Protein AF-A0A5K3ENP0-F1 (afdb_monomer)

Mean predicted aligned error: 12.18 Å

Organism: Mesocestoides corti (NCBI:txid53468)

Radius of gyration: 26.59 Å; Cα contacts (8 Å, |Δi|>4): 87; chains: 1; bounding box: 61×47×71 Å

Solvent-accessible surface area (backbone atoms only — not comparable to full-atom values): 7719 Å² total; per-residue (Å²): 136,58,74,69,58,56,52,53,54,50,51,53,53,52,51,51,52,52,53,52,53,51,53,50,52,51,53,52,51,53,52,53,50,54,54,52,48,54,51,50,56,43,45,55,58,27,46,48,54,27,57,61,54,54,58,82,49,58,80,43,58,82,49,40,82,85,31,43,69,61,50,53,53,50,51,46,38,28,32,48,30,53,41,87,46,92,87,51,48,53,84,53,11,21,24,14,18,24,34,74,76,56,75,35,82,68,95,70,79,86,84,78,85,78,76,85,65,85,73,51,72,68,56,52,52,53,51,54,60,49,64,75,66,70,122

Secondary structure (DSSP, 8-state):
--HHHHHHHHHHHHHHHHHHHHHHHHHHHHHHHHHHHHHHHHHHHHHHHHHHHHGGGGGGGTTHHHHHHHHHHHHHHHHHTTTT-TT--TTS-HHHHHHHHHS-------------SPPPHHHHHHHHHHHTT--

Foldseek 3Di:
DDPVVVVVVVVVVVVVVVVVVVVVVVVVVVVVVVLVVVLVVQLVVLVVLLVVQLVVCPVVVVPCPVCVVVNVVSSQQQACACLPPPPDDSSRHSSVSCCPPNVDGDPDGDDDPPDPDPDDPVNVVVVVVVVVVPD

Structure (mmCIF, N/CA/C/O backbone):
data_AF-A0A5K3ENP0-F1
#
_entry.id   AF-A0A5K3ENP0-F1
#
loop_
_atom_site.group_PDB
_atom_site.id
_atom_site.type_symbol
_atom_site.label_atom_id
_atom_site.label_alt_id
_atom_site.label_comp_id
_atom_site.label_asym_id
_atom_site.label_entity_id
_atom_site.label_seq_id
_atom_site.pdbx_PDB_ins_code
_atom_site.Cartn_x
_atom_site.Cartn_y
_atom_site.Cartn_z
_atom_site.occupancy
_atom_site.B_iso_or_equiv
_atom_site.auth_seq_id
_atom_site.auth_comp_id
_atom_site.auth_asym_id
_atom_site.auth_atom_id
_atom_site.pdbx_PDB_model_num
ATOM 1 N N . MET A 1 1 ? 46.068 22.366 -47.639 1.00 54.38 1 MET A N 1
ATOM 2 C CA . MET A 1 1 ? 44.824 22.289 -46.839 1.00 54.38 1 MET A CA 1
ATOM 3 C C . MET A 1 1 ? 44.865 23.413 -45.808 1.00 54.38 1 MET A C 1
ATOM 5 O O . MET A 1 1 ? 45.827 23.474 -45.059 1.00 54.38 1 MET A O 1
ATOM 9 N N . SER A 1 2 ? 43.939 24.377 -45.857 1.00 58.12 2 SER A N 1
ATOM 10 C CA . SER A 1 2 ? 44.023 25.616 -45.056 1.00 58.12 2 SER A CA 1
ATOM 11 C C . SER A 1 2 ? 43.527 25.402 -43.618 1.00 58.12 2 SER A C 1
ATOM 13 O O . SER A 1 2 ? 42.571 24.657 -43.413 1.00 58.12 2 SER A O 1
ATOM 15 N N . VAL A 1 3 ? 44.130 26.083 -42.635 1.00 64.31 3 VAL A N 1
ATOM 16 C CA . VAL A 1 3 ? 43.805 25.986 -41.190 1.00 64.31 3 VAL A CA 1
ATOM 17 C C . VAL A 1 3 ? 42.305 26.183 -40.918 1.00 64.31 3 VAL A C 1
ATOM 19 O O . VAL A 1 3 ? 41.721 25.497 -40.084 1.00 64.31 3 VAL A O 1
ATOM 22 N N . ARG A 1 4 ? 41.641 27.045 -41.700 1.00 63.66 4 ARG A N 1
ATOM 23 C CA . ARG A 1 4 ? 40.190 27.297 -41.621 1.00 63.66 4 ARG A CA 1
ATOM 24 C C . ARG A 1 4 ? 39.334 26.072 -41.973 1.00 63.66 4 ARG A C 1
ATOM 26 O O . ARG A 1 4 ? 38.278 25.879 -41.384 1.00 63.66 4 ARG A O 1
ATOM 33 N N . CYS A 1 5 ? 39.803 25.229 -42.894 1.00 56.75 5 CYS A N 1
ATOM 34 C CA . CYS A 1 5 ? 39.108 24.008 -43.306 1.00 56.75 5 CYS A CA 1
ATOM 35 C C . CYS A 1 5 ? 39.182 22.932 -42.211 1.00 56.75 5 CYS A C 1
ATOM 37 O O . CYS A 1 5 ? 38.200 22.245 -41.953 1.00 56.75 5 CYS A O 1
ATOM 39 N N . LEU A 1 6 ? 40.324 22.837 -41.519 1.00 61.25 6 LEU A N 1
ATOM 40 C CA . LEU A 1 6 ? 40.524 21.904 -40.408 1.00 61.25 6 LEU A CA 1
ATOM 41 C C . LEU A 1 6 ? 39.651 22.273 -39.194 1.00 61.25 6 LEU A C 1
ATOM 43 O O . LEU A 1 6 ? 39.047 21.401 -38.574 1.00 61.25 6 LEU A O 1
ATOM 47 N N . MET A 1 7 ? 39.528 23.570 -38.885 1.00 63.12 7 MET A N 1
ATOM 48 C CA . MET A 1 7 ? 38.675 24.037 -37.785 1.00 63.12 7 MET A CA 1
ATOM 49 C C . MET A 1 7 ? 37.180 23.824 -38.061 1.00 63.12 7 MET A C 1
ATOM 51 O O . MET A 1 7 ? 36.459 23.400 -37.163 1.00 63.12 7 MET A O 1
ATOM 55 N N . ALA A 1 8 ? 36.712 24.051 -39.293 1.00 65.44 8 ALA A N 1
ATOM 56 C CA . ALA A 1 8 ? 35.311 23.824 -39.666 1.00 65.44 8 ALA A CA 1
ATOM 57 C C . ALA A 1 8 ? 34.908 22.336 -39.596 1.00 65.44 8 ALA A C 1
ATOM 59 O O . ALA A 1 8 ? 33.814 22.002 -39.134 1.00 65.44 8 ALA A O 1
ATOM 60 N N . VAL A 1 9 ? 35.809 21.432 -39.995 1.00 69.81 9 VAL A N 1
ATOM 61 C CA . VAL A 1 9 ? 35.599 19.980 -39.874 1.00 69.81 9 VAL A CA 1
ATOM 62 C C . VAL A 1 9 ? 35.565 19.552 -38.402 1.00 69.81 9 VAL A C 1
ATOM 64 O O . VAL A 1 9 ? 34.681 18.803 -38.003 1.00 69.81 9 VAL A O 1
ATOM 67 N N . ASN A 1 10 ? 36.442 20.095 -37.554 1.00 74.19 10 ASN A N 1
ATOM 68 C CA . ASN A 1 10 ? 36.404 19.800 -36.119 1.00 74.19 10 ASN A CA 1
ATOM 69 C C . ASN A 1 10 ? 35.114 20.298 -35.443 1.00 74.19 10 ASN A C 1
ATOM 71 O O . ASN A 1 10 ? 34.537 19.576 -34.636 1.00 74.19 10 ASN A O 1
ATOM 75 N N . ILE A 1 11 ? 34.614 21.489 -35.792 1.00 81.75 11 ILE A N 1
ATOM 76 C CA . ILE A 1 11 ? 33.371 22.037 -35.213 1.00 81.75 11 ILE A CA 1
ATOM 77 C C . ILE A 1 11 ? 32.151 21.189 -35.595 1.00 81.75 11 ILE A C 1
ATOM 79 O O . ILE A 1 11 ? 31.298 20.913 -34.750 1.00 81.75 11 ILE A O 1
ATOM 83 N N . THR A 1 12 ? 32.063 20.755 -36.852 1.00 80.38 12 THR A N 1
ATOM 84 C CA . THR A 1 12 ? 30.950 19.916 -37.323 1.00 80.38 12 THR A CA 1
ATOM 85 C C . THR A 1 12 ? 30.970 18.530 -36.679 1.00 80.38 12 THR A C 1
ATOM 87 O O . THR A 1 12 ? 29.929 18.072 -36.211 1.00 80.38 12 THR A O 1
ATOM 90 N N . VAL A 1 13 ? 32.144 17.904 -36.544 1.00 82.31 13 VAL A N 1
ATOM 91 C CA . VAL A 1 13 ? 32.296 16.618 -35.840 1.00 82.31 13 VAL A CA 1
ATOM 92 C C . VAL A 1 13 ? 31.928 16.740 -34.357 1.00 82.31 13 VAL A C 1
ATOM 94 O O . VAL A 1 13 ? 31.158 15.924 -33.855 1.00 82.31 13 VAL A O 1
ATOM 97 N N . ILE A 1 14 ? 32.399 17.781 -33.661 1.00 84.12 14 ILE A N 1
ATOM 98 C CA . ILE A 1 14 ? 32.053 18.020 -32.248 1.00 84.12 14 ILE A CA 1
ATOM 99 C C . ILE A 1 14 ? 30.543 18.238 -32.085 1.00 84.12 14 ILE A C 1
ATOM 101 O O . ILE A 1 14 ? 29.934 17.675 -31.176 1.00 84.12 14 ILE A O 1
ATOM 105 N N . SER A 1 15 ? 29.922 19.002 -32.987 1.00 82.69 15 SER A N 1
ATOM 106 C CA . SER A 1 15 ? 28.477 19.258 -32.951 1.00 82.69 15 SER A CA 1
ATOM 107 C C . SER A 1 15 ? 27.668 17.972 -33.138 1.00 82.69 15 SER A C 1
ATOM 109 O O . SER A 1 15 ? 26.717 17.736 -32.397 1.00 82.69 15 SER A O 1
ATOM 111 N N . LEU A 1 16 ? 28.072 17.103 -34.071 1.00 84.62 16 LEU A N 1
ATOM 112 C CA . LEU A 1 16 ? 27.433 15.802 -34.296 1.00 84.62 16 LEU A CA 1
ATOM 113 C C . LEU A 1 16 ? 27.570 14.867 -33.087 1.00 84.62 16 LEU A C 1
ATOM 115 O O . LEU A 1 16 ? 26.604 14.199 -32.726 1.00 84.62 16 LEU A O 1
ATOM 119 N N . ILE A 1 17 ? 28.734 14.853 -32.430 1.00 85.19 17 ILE A N 1
ATOM 120 C CA . ILE A 1 17 ? 28.954 14.064 -31.208 1.00 85.19 17 ILE A CA 1
ATOM 121 C C . ILE A 1 17 ? 28.051 14.559 -30.069 1.00 85.19 17 ILE A C 1
ATOM 123 O O . ILE A 1 17 ? 27.448 13.744 -29.373 1.00 85.19 17 ILE A O 1
ATOM 127 N N . LEU A 1 18 ? 27.921 15.879 -29.896 1.00 84.81 18 LEU A N 1
ATOM 128 C CA . LEU A 1 18 ? 27.048 16.477 -28.879 1.00 84.81 18 LEU A CA 1
ATOM 129 C C . LEU A 1 18 ? 25.561 16.200 -29.148 1.00 84.81 18 LEU A C 1
ATOM 131 O O . LEU A 1 18 ? 24.815 15.893 -28.224 1.00 84.81 18 LEU A O 1
ATOM 135 N N . LEU A 1 19 ? 25.125 16.264 -30.406 1.00 83.25 19 LEU A N 1
ATOM 136 C CA . LEU A 1 19 ? 23.752 15.925 -30.797 1.00 83.25 19 LEU A CA 1
ATOM 137 C C . LEU A 1 19 ? 23.443 14.441 -30.549 1.00 83.25 19 LEU A C 1
ATOM 139 O O . LEU A 1 19 ? 22.394 14.109 -29.994 1.0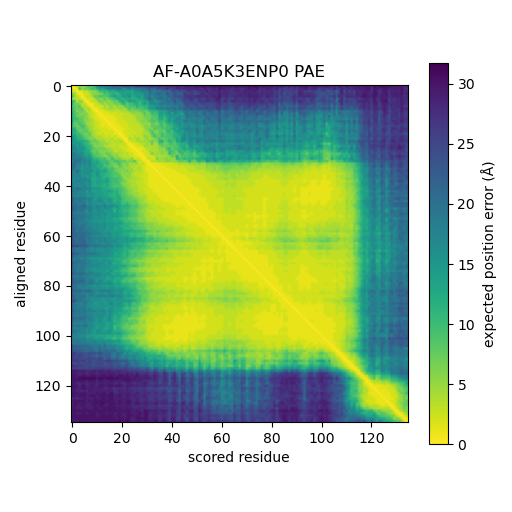0 83.25 19 LEU A O 1
ATOM 143 N N . ALA A 1 20 ? 24.369 13.550 -30.911 1.00 81.19 20 ALA A N 1
ATOM 144 C CA . ALA A 1 20 ? 24.219 12.116 -30.686 1.00 81.19 20 ALA A CA 1
ATOM 145 C C . ALA A 1 20 ? 24.157 11.778 -29.187 1.00 81.19 20 ALA A C 1
ATOM 147 O O . ALA A 1 20 ? 23.268 11.035 -28.765 1.00 81.19 20 ALA A O 1
ATOM 148 N N . SER A 1 21 ? 25.034 12.362 -28.363 1.00 80.75 21 SER A N 1
ATOM 149 C CA . SER A 1 21 ? 25.031 12.124 -26.914 1.00 80.75 21 SER A CA 1
ATOM 150 C C . SER A 1 21 ? 23.762 12.648 -26.236 1.00 80.75 21 SER A C 1
ATOM 152 O O . SER A 1 21 ? 23.204 11.955 -25.384 1.00 80.75 21 SER A O 1
ATOM 154 N N . LEU A 1 22 ? 23.246 13.805 -26.664 1.00 84.81 22 LEU A N 1
ATOM 155 C CA . LEU A 1 22 ? 21.992 14.363 -26.152 1.00 84.81 22 LEU A CA 1
ATOM 156 C C . LEU A 1 22 ? 20.785 13.477 -26.506 1.00 84.81 22 LEU A C 1
ATOM 158 O O . LEU A 1 22 ? 19.931 13.221 -25.658 1.00 84.81 22 LEU A O 1
ATOM 162 N N . SER A 1 23 ? 20.738 12.950 -27.736 1.00 78.44 23 SER A N 1
ATOM 163 C CA . SER A 1 23 ? 19.664 12.046 -28.174 1.00 78.44 23 SER A CA 1
ATOM 164 C C . SER A 1 23 ? 19.653 10.720 -27.404 1.00 78.44 23 SER A C 1
ATOM 166 O O . SER A 1 23 ? 18.588 10.231 -27.024 1.00 78.44 23 SER A O 1
ATOM 168 N N . LEU A 1 24 ? 20.833 1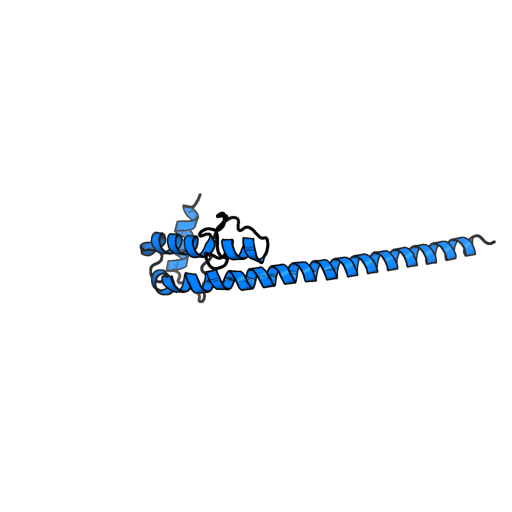0.170 -27.097 1.00 82.75 24 LEU A N 1
ATOM 169 C CA . LEU A 1 24 ? 20.965 8.937 -26.325 1.00 82.75 24 LEU A CA 1
ATOM 170 C C . LEU A 1 24 ? 20.517 9.133 -24.870 1.00 82.75 24 LEU A C 1
ATOM 172 O O . LEU A 1 24 ? 19.809 8.286 -24.329 1.00 82.75 24 LEU A O 1
ATOM 176 N N . GLN A 1 25 ? 20.879 10.261 -24.250 1.00 80.69 25 GLN A N 1
ATOM 177 C CA . GLN A 1 25 ? 20.428 10.608 -22.897 1.00 80.69 25 GLN A CA 1
ATOM 178 C C . GLN A 1 25 ? 18.908 10.777 -22.826 1.00 80.69 25 GLN A C 1
ATOM 180 O O . GLN A 1 25 ? 18.287 10.278 -21.890 1.00 80.69 25 GLN A O 1
ATOM 185 N N . ALA A 1 26 ? 18.297 11.417 -23.827 1.00 74.44 26 ALA A N 1
ATOM 186 C CA . ALA A 1 26 ? 16.845 11.547 -23.906 1.00 74.44 26 ALA A CA 1
ATOM 187 C C . ALA A 1 26 ? 16.149 10.180 -24.049 1.00 74.44 26 ALA A C 1
ATOM 189 O O . ALA A 1 26 ? 15.169 9.915 -23.355 1.00 74.44 26 ALA A O 1
ATOM 190 N N . ALA A 1 27 ? 16.683 9.284 -24.887 1.00 76.19 27 ALA A N 1
ATOM 191 C CA . ALA A 1 27 ? 16.154 7.929 -25.042 1.00 76.19 27 ALA A CA 1
ATOM 192 C C . ALA A 1 27 ? 16.269 7.103 -23.745 1.00 76.19 27 ALA A C 1
ATOM 194 O O . ALA A 1 27 ? 15.321 6.425 -23.361 1.00 76.19 27 ALA A O 1
ATOM 195 N N . LEU A 1 28 ? 17.400 7.193 -23.037 1.00 78.62 28 LEU A N 1
ATOM 196 C CA . LEU A 1 28 ? 17.601 6.556 -21.726 1.00 78.62 28 LEU A CA 1
ATOM 197 C C . LEU A 1 28 ? 16.663 7.118 -20.647 1.00 78.62 28 LEU A C 1
ATOM 199 O O . LEU A 1 28 ? 16.147 6.367 -19.823 1.00 78.62 28 LEU A O 1
ATOM 203 N N . ALA A 1 29 ? 16.421 8.429 -20.644 1.00 79.38 29 ALA A N 1
ATOM 204 C CA . ALA A 1 29 ? 15.487 9.049 -19.709 1.00 79.38 29 ALA A CA 1
ATOM 205 C C . ALA A 1 29 ? 14.047 8.571 -19.954 1.00 79.38 29 ALA A C 1
ATOM 207 O O . ALA A 1 29 ? 13.355 8.206 -19.004 1.00 79.38 29 ALA A O 1
ATOM 208 N N . ALA A 1 30 ? 13.629 8.495 -21.222 1.00 76.44 30 ALA A N 1
ATOM 209 C CA . ALA A 1 30 ? 12.309 7.997 -21.599 1.00 76.44 30 ALA A CA 1
ATOM 210 C C . ALA A 1 30 ? 12.097 6.537 -21.156 1.00 76.44 30 ALA A C 1
ATOM 212 O O . ALA A 1 30 ? 11.067 6.209 -20.568 1.00 76.44 30 ALA A O 1
ATOM 213 N N . THR A 1 31 ? 13.089 5.661 -21.349 1.00 89.19 31 THR A N 1
ATOM 214 C CA . THR A 1 31 ? 12.982 4.262 -20.896 1.00 89.19 31 THR A CA 1
ATOM 215 C C . THR A 1 31 ? 12.950 4.147 -19.373 1.00 89.19 31 THR A C 1
ATOM 217 O O . THR A 1 31 ? 12.205 3.330 -18.826 1.00 89.19 31 THR A O 1
ATOM 220 N N . GLN A 1 32 ? 13.710 4.982 -18.662 1.00 90.19 32 GLN A N 1
ATOM 221 C CA . GLN A 1 32 ? 13.703 5.009 -17.202 1.00 90.19 32 GLN A CA 1
ATOM 222 C C . GLN A 1 32 ? 12.341 5.446 -16.641 1.00 90.19 32 GLN A C 1
ATOM 224 O O . GLN A 1 32 ? 11.868 4.856 -15.662 1.00 90.19 32 GLN A O 1
ATOM 229 N N . GLU A 1 33 ? 11.708 6.442 -17.264 1.00 91.88 33 GLU A N 1
ATOM 230 C CA . GLU A 1 33 ? 10.367 6.911 -16.911 1.00 91.88 33 GLU A CA 1
ATOM 231 C C . GLU A 1 33 ? 9.318 5.811 -17.119 1.00 91.88 33 GLU A C 1
ATOM 233 O O . GLU A 1 33 ? 8.515 5.543 -16.224 1.00 91.88 33 GLU A O 1
AT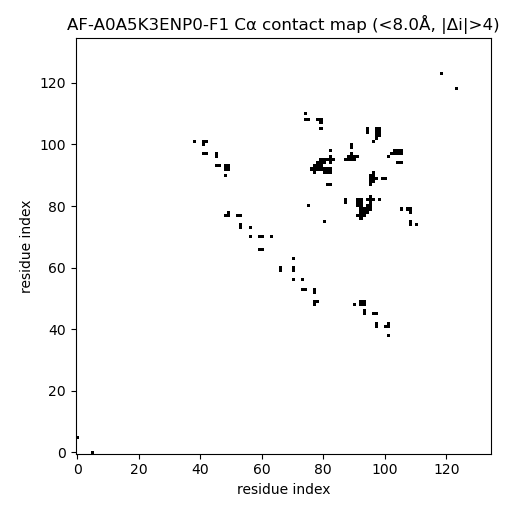OM 238 N N . GLU A 1 34 ? 9.366 5.099 -18.247 1.00 94.19 34 GLU A N 1
ATOM 239 C CA . GLU A 1 34 ? 8.449 3.991 -18.529 1.00 94.19 34 GLU A CA 1
ATOM 240 C C . GLU A 1 34 ? 8.589 2.832 -17.532 1.00 94.19 34 GLU A C 1
ATOM 242 O O . GLU A 1 34 ? 7.585 2.286 -17.062 1.00 94.19 34 GLU A O 1
ATOM 247 N N . ILE A 1 35 ? 9.823 2.455 -17.179 1.00 92.50 35 ILE A N 1
ATOM 248 C CA . ILE A 1 35 ? 10.089 1.418 -16.171 1.00 92.50 35 ILE A CA 1
ATOM 249 C C . ILE A 1 35 ? 9.510 1.842 -14.821 1.00 92.50 35 ILE A C 1
ATOM 251 O O . ILE A 1 35 ? 8.800 1.067 -14.172 1.00 92.50 35 ILE A O 1
ATOM 255 N N . PHE A 1 36 ? 9.771 3.084 -14.410 1.00 92.75 36 PHE A N 1
ATOM 256 C CA . PHE A 1 36 ? 9.266 3.601 -13.145 1.00 92.75 36 PHE A CA 1
ATOM 257 C C . PHE A 1 36 ? 7.738 3.679 -13.133 1.00 92.75 36 PHE A C 1
ATOM 259 O O . PHE A 1 36 ? 7.107 3.290 -12.150 1.00 92.75 36 PHE A O 1
ATOM 266 N N . LYS A 1 37 ? 7.123 4.073 -14.251 1.00 95.50 37 LYS A N 1
ATOM 267 C CA . LYS A 1 37 ? 5.671 4.075 -14.405 1.00 95.50 37 LYS A CA 1
ATOM 268 C C . LYS A 1 37 ? 5.072 2.676 -14.239 1.00 95.50 37 LYS A C 1
ATOM 270 O O . LYS A 1 37 ? 4.099 2.512 -13.506 1.00 95.50 37 LYS A O 1
ATOM 275 N N . ARG A 1 38 ? 5.658 1.646 -14.860 1.00 95.88 38 ARG A N 1
ATOM 276 C CA . ARG A 1 38 ? 5.192 0.251 -14.703 1.00 95.88 38 ARG A CA 1
ATOM 277 C C . ARG A 1 38 ? 5.291 -0.224 -13.257 1.00 95.88 38 ARG A C 1
ATOM 279 O O . ARG A 1 38 ? 4.377 -0.892 -12.767 1.00 95.88 38 ARG A O 1
ATOM 286 N N . PHE A 1 39 ? 6.375 0.138 -12.576 1.00 95.38 39 PHE A N 1
ATOM 287 C CA . PHE A 1 39 ? 6.549 -0.128 -11.152 1.00 95.38 39 PHE A CA 1
ATOM 288 C C . PHE A 1 39 ? 5.452 0.549 -10.315 1.00 95.38 39 PHE A C 1
ATOM 290 O O . PHE A 1 39 ? 4.774 -0.124 -9.536 1.00 95.38 39 PHE A O 1
ATOM 297 N N . GLN A 1 40 ? 5.207 1.847 -10.525 1.00 96.69 40 GLN A N 1
ATOM 298 C CA . GLN A 1 40 ? 4.145 2.589 -9.839 1.00 96.69 40 GLN A CA 1
ATOM 299 C C . GLN A 1 40 ? 2.764 1.975 -10.083 1.00 96.69 40 GLN A C 1
ATOM 301 O O . GLN A 1 40 ? 2.005 1.773 -9.136 1.00 96.69 40 GLN A O 1
ATOM 306 N N . ASP A 1 41 ? 2.447 1.620 -11.329 1.00 96.56 41 ASP A N 1
ATOM 307 C CA . ASP A 1 41 ? 1.172 0.997 -11.685 1.00 96.56 41 ASP A CA 1
ATOM 308 C C . ASP A 1 41 ? 1.002 -0.369 -10.990 1.00 96.56 41 ASP A C 1
ATOM 310 O O . ASP A 1 41 ? -0.097 -0.708 -10.543 1.00 96.56 41 ASP A O 1
ATOM 314 N N . CYS A 1 42 ? 2.083 -1.141 -10.821 1.00 97.44 42 CYS A N 1
ATOM 315 C CA . CYS A 1 42 ? 2.068 -2.379 -10.039 1.00 97.44 42 CYS A CA 1
ATOM 316 C C . CYS A 1 42 ? 1.783 -2.128 -8.553 1.00 97.44 42 CYS A C 1
ATOM 318 O O . CYS A 1 42 ? 0.863 -2.731 -7.990 1.00 97.44 42 CYS A O 1
ATOM 320 N N . ILE A 1 43 ? 2.518 -1.201 -7.932 1.00 96.12 43 ILE A N 1
ATOM 321 C CA . ILE A 1 43 ? 2.335 -0.838 -6.521 1.00 96.12 43 ILE A CA 1
ATOM 322 C C . ILE A 1 43 ? 0.916 -0.318 -6.273 1.00 96.12 43 ILE A C 1
ATOM 324 O O . ILE A 1 43 ? 0.275 -0.726 -5.304 1.00 96.12 43 ILE A O 1
ATOM 328 N N . ASN A 1 44 ? 0.385 0.508 -7.176 1.00 94.69 44 ASN A N 1
ATOM 329 C CA . ASN A 1 44 ? -0.979 1.022 -7.100 1.00 94.69 44 ASN A CA 1
ATOM 330 C C . ASN A 1 44 ? -2.018 -0.103 -7.104 1.00 94.69 44 ASN A C 1
ATOM 332 O O . ASN A 1 44 ? -2.918 -0.084 -6.264 1.00 94.69 44 ASN A O 1
ATOM 336 N N . ARG A 1 45 ? -1.876 -1.119 -7.967 1.00 96.31 45 ARG A N 1
ATOM 337 C CA . ARG A 1 45 ? -2.753 -2.304 -7.934 1.00 96.31 45 ARG A CA 1
ATOM 338 C C . ARG A 1 45 ? -2.658 -3.047 -6.601 1.00 96.31 45 ARG A C 1
ATOM 340 O O . ARG A 1 45 ? -3.689 -3.343 -6.004 1.00 96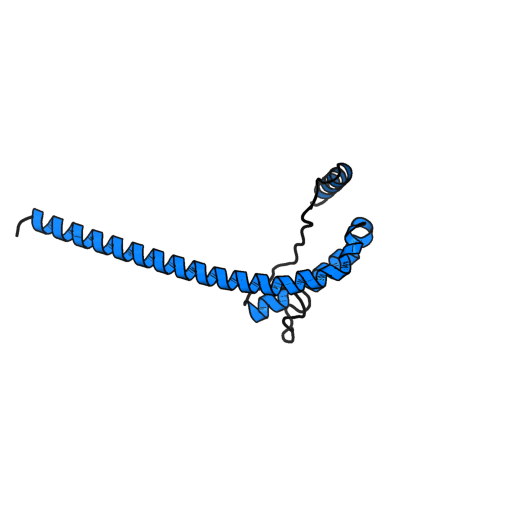.31 45 ARG A O 1
ATOM 347 N N . CYS A 1 46 ? -1.450 -3.292 -6.097 1.00 96.06 46 CYS A N 1
ATOM 348 C CA . CYS A 1 46 ? -1.258 -3.958 -4.806 1.00 96.06 46 CYS A CA 1
ATOM 349 C C . CYS A 1 46 ? -1.818 -3.146 -3.623 1.00 96.06 46 CYS A C 1
ATOM 351 O O . CYS A 1 46 ? -2.350 -3.718 -2.671 1.00 96.06 46 CYS A O 1
ATOM 353 N N . SER A 1 47 ? -1.776 -1.813 -3.694 1.00 93.75 47 SER A N 1
ATOM 354 C CA . SER A 1 47 ? -2.333 -0.929 -2.662 1.00 93.75 47 SER A CA 1
ATOM 355 C C . SER A 1 47 ? -3.853 -1.072 -2.496 1.00 93.75 47 SER A C 1
ATOM 357 O O . SER A 1 47 ? -4.380 -0.806 -1.412 1.00 93.75 47 SER A O 1
ATOM 359 N N . LEU A 1 48 ? -4.565 -1.546 -3.529 1.00 93.56 48 LEU A N 1
ATOM 360 C CA . LEU A 1 48 ? -6.008 -1.787 -3.460 1.00 93.56 48 LEU A CA 1
ATOM 361 C C . LEU A 1 48 ? -6.345 -2.876 -2.437 1.00 93.56 48 LEU A C 1
ATOM 363 O O . LEU A 1 48 ? -7.327 -2.734 -1.716 1.00 93.56 48 LEU A O 1
ATOM 367 N N . ILE A 1 49 ? -5.491 -3.897 -2.292 1.00 92.75 49 ILE A N 1
ATOM 368 C CA . ILE A 1 49 ? -5.639 -4.942 -1.266 1.00 92.75 49 ILE A CA 1
ATOM 369 C C . ILE A 1 49 ? -5.622 -4.306 0.128 1.00 92.75 49 ILE A C 1
ATOM 371 O O . ILE A 1 49 ? -6.474 -4.609 0.964 1.00 92.75 49 ILE A O 1
ATOM 375 N N . ASN A 1 50 ? -4.700 -3.364 0.362 1.00 92.12 50 ASN A N 1
ATOM 376 C CA . ASN A 1 50 ? -4.634 -2.625 1.622 1.00 92.12 50 ASN A CA 1
ATOM 377 C C . ASN A 1 50 ? -5.908 -1.804 1.852 1.00 92.12 50 ASN A C 1
ATOM 379 O O . ASN A 1 50 ? -6.491 -1.838 2.935 1.00 92.12 50 ASN A O 1
ATOM 383 N N . LYS A 1 51 ? -6.347 -1.064 0.825 1.00 91.25 51 LYS A N 1
ATOM 384 C CA . LYS A 1 51 ? -7.531 -0.200 0.890 1.00 91.25 51 LYS A CA 1
ATOM 385 C C . LYS A 1 51 ? -8.788 -0.999 1.226 1.00 91.25 51 LYS A C 1
ATOM 387 O O . LYS A 1 51 ? -9.523 -0.602 2.125 1.00 91.25 51 LYS A O 1
ATOM 392 N N . GLU A 1 52 ? -9.015 -2.114 0.538 1.00 94.06 52 GLU A N 1
ATOM 393 C CA . GLU A 1 52 ? -10.171 -2.981 0.770 1.00 94.06 52 GLU A CA 1
ATOM 394 C C . GLU A 1 52 ? -10.116 -3.634 2.154 1.00 94.06 52 GLU A C 1
ATOM 396 O O . GLU A 1 52 ? -11.092 -3.577 2.899 1.00 94.06 52 GLU A O 1
ATOM 401 N N . CYS A 1 53 ? -8.954 -4.154 2.560 1.00 94.50 53 CYS A N 1
ATOM 402 C CA . CYS A 1 53 ? -8.774 -4.738 3.888 1.00 94.50 53 CYS A CA 1
ATOM 403 C C . CYS A 1 53 ? -9.055 -3.723 5.012 1.00 94.50 53 CYS A C 1
ATOM 405 O O . CYS A 1 53 ? -9.707 -4.054 6.005 1.00 94.50 53 CYS A O 1
ATOM 407 N N . ASN A 1 54 ? -8.639 -2.464 4.849 1.00 92.62 54 ASN A N 1
ATOM 408 C CA . ASN A 1 54 ? -8.832 -1.412 5.851 1.00 92.62 54 ASN A CA 1
ATOM 409 C C . ASN A 1 54 ? -10.287 -0.930 5.988 1.00 92.62 54 ASN A C 1
ATOM 411 O O . ASN A 1 54 ? -10.604 -0.273 6.981 1.00 92.62 54 ASN A O 1
ATOM 415 N N . LYS A 1 55 ? -11.200 -1.2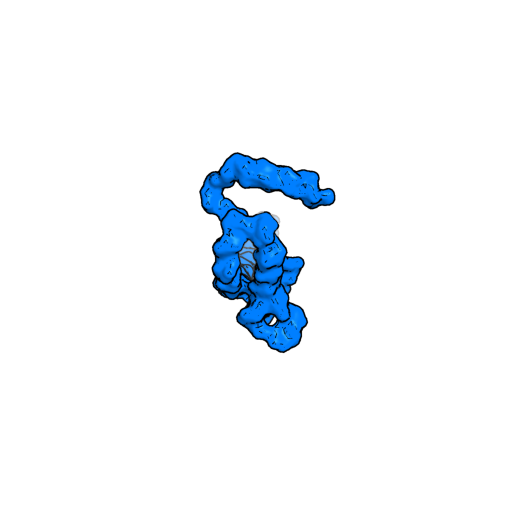85 5.069 1.00 93.25 55 LYS A N 1
ATOM 416 C CA . LYS A 1 55 ? -12.628 -0.939 5.206 1.00 93.25 55 LYS A CA 1
ATOM 417 C C . LYS A 1 55 ? -13.271 -1.545 6.458 1.00 93.25 55 LYS A C 1
ATOM 419 O O . LYS A 1 55 ? -14.192 -0.956 7.014 1.00 93.25 55 LYS A O 1
ATOM 424 N N . ALA A 1 56 ? -12.752 -2.676 6.938 1.00 93.69 56 ALA A N 1
ATOM 425 C CA . ALA A 1 56 ? -13.281 -3.390 8.102 1.00 93.69 56 ALA A CA 1
ATOM 426 C C . ALA A 1 56 ? -13.170 -2.620 9.432 1.00 93.69 56 ALA A C 1
ATOM 428 O O . ALA A 1 56 ? -13.768 -3.032 10.420 1.00 93.69 56 ALA A O 1
ATOM 429 N N . ILE A 1 57 ? -12.403 -1.527 9.471 1.00 91.94 57 ILE A N 1
ATOM 430 C CA . ILE A 1 57 ? -12.211 -0.712 10.676 1.00 91.94 57 ILE A CA 1
ATOM 431 C C . ILE A 1 57 ? -12.720 0.723 10.514 1.00 91.94 57 ILE A C 1
ATOM 433 O O . ILE A 1 57 ? -12.374 1.569 11.332 1.00 91.94 57 ILE A O 1
ATOM 437 N N . LEU A 1 58 ? -13.505 1.024 9.468 1.00 89.38 58 LEU A N 1
ATOM 438 C CA . LEU A 1 58 ? -13.974 2.390 9.186 1.00 89.38 58 LEU A CA 1
ATOM 439 C C . LEU A 1 58 ? -14.700 3.026 10.379 1.00 89.38 58 LEU A C 1
ATOM 441 O O . LEU A 1 58 ? -14.389 4.151 10.750 1.00 89.38 58 LEU A O 1
ATOM 445 N N . ASN A 1 59 ? -15.584 2.274 11.027 1.00 90.00 59 ASN A N 1
ATOM 446 C CA . ASN A 1 59 ? -16.335 2.707 12.208 1.00 90.00 59 ASN A CA 1
ATOM 447 C C . ASN A 1 59 ? -15.477 2.868 13.474 1.00 90.00 59 ASN A C 1
ATOM 449 O O . ASN A 1 59 ? -15.890 3.523 14.423 1.0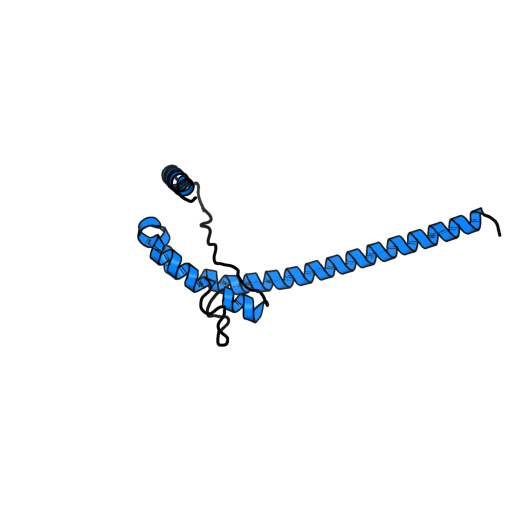0 90.00 59 ASN A O 1
ATOM 453 N N . LEU A 1 60 ? -14.284 2.270 13.526 1.00 88.94 60 LEU A N 1
ATOM 454 C CA . LEU A 1 60 ? -13.410 2.379 14.696 1.00 88.94 60 LEU A CA 1
ATOM 455 C C . LEU A 1 60 ? -12.677 3.723 14.747 1.00 88.94 60 LEU A C 1
ATOM 457 O O . LEU A 1 60 ? -12.155 4.099 15.796 1.00 88.94 60 LEU A O 1
ATOM 461 N N . TRP A 1 61 ? -12.615 4.439 13.622 1.00 85.56 61 TRP A N 1
ATOM 462 C CA . TRP A 1 61 ? -11.927 5.725 13.534 1.00 85.56 61 TRP A CA 1
ATOM 463 C C . TRP A 1 61 ? -12.651 6.861 14.261 1.00 85.56 61 TRP A C 1
ATOM 465 O O . TRP A 1 61 ? -11.983 7.838 14.606 1.00 85.56 61 TRP A O 1
ATOM 475 N N . ASP A 1 62 ? -13.957 6.723 14.517 1.00 86.75 62 ASP A N 1
ATOM 476 C CA . ASP A 1 62 ? -14.773 7.726 15.217 1.00 86.75 62 ASP A CA 1
ATOM 477 C C . ASP A 1 62 ? -14.270 7.964 16.647 1.00 86.75 62 ASP A C 1
ATOM 479 O O . ASP A 1 62 ? -14.175 9.103 17.100 1.00 86.75 62 ASP A O 1
ATOM 483 N N . ASP A 1 63 ? -13.839 6.898 17.327 1.00 87.31 63 ASP A N 1
ATOM 484 C CA . ASP A 1 63 ? -13.107 6.980 18.591 1.00 87.31 63 ASP A CA 1
ATOM 485 C C . ASP A 1 63 ? -11.754 6.278 18.462 1.00 87.31 63 ASP A C 1
ATOM 487 O O . ASP A 1 63 ? -11.516 5.166 18.950 1.00 87.31 63 ASP A O 1
ATOM 491 N N . PHE A 1 64 ? -10.841 6.953 17.764 1.00 84.88 64 PHE A N 1
ATOM 492 C CA . PHE A 1 64 ? -9.486 6.460 17.547 1.00 84.88 64 PHE A CA 1
ATOM 493 C C . PHE A 1 64 ? -8.769 6.118 18.860 1.00 84.88 64 PHE A C 1
ATOM 495 O O . PHE A 1 64 ? -8.041 5.130 18.911 1.00 84.88 64 PHE A O 1
ATOM 502 N N . PHE A 1 65 ? -8.938 6.901 19.930 1.00 87.56 65 PHE A N 1
ATOM 503 C CA . PHE A 1 65 ? -8.134 6.719 21.143 1.00 87.56 65 PHE A CA 1
ATOM 504 C C . PHE A 1 65 ? -8.503 5.459 21.917 1.00 87.56 65 PHE A C 1
ATOM 506 O O . PHE A 1 65 ? -7.591 4.757 22.385 1.00 87.56 65 PHE A O 1
ATOM 513 N N . SER A 1 66 ? -9.796 5.136 22.004 1.00 91.62 66 SER A N 1
ATOM 514 C CA . SER A 1 66 ? -10.246 3.870 22.587 1.00 91.62 66 SER A CA 1
ATOM 515 C C . SER A 1 66 ? -9.909 2.682 21.680 1.00 91.62 66 SER A C 1
ATOM 517 O O . SER A 1 66 ? -9.464 1.640 22.166 1.00 91.62 66 SER A O 1
ATOM 519 N N . ASN A 1 67 ? -9.981 2.861 20.356 1.00 90.44 67 ASN A N 1
ATOM 520 C CA . ASN A 1 67 ? -9.776 1.787 19.381 1.00 90.44 67 ASN A CA 1
ATOM 521 C C . ASN A 1 67 ? -8.341 1.638 18.853 1.00 90.44 67 ASN A C 1
ATOM 523 O O . ASN A 1 67 ? -8.064 0.709 18.087 1.00 90.44 67 ASN A O 1
ATOM 527 N N . ARG A 1 68 ? -7.394 2.489 19.271 1.00 89.75 68 ARG A N 1
ATOM 528 C CA . ARG A 1 68 ? -6.042 2.592 18.682 1.00 89.75 68 ARG A CA 1
ATOM 529 C C . ARG A 1 68 ? -5.317 1.256 18.553 1.00 89.75 68 ARG A C 1
ATOM 531 O O . ARG A 1 68 ? -4.653 0.999 17.555 1.00 89.75 68 ARG A O 1
ATOM 538 N N . LYS A 1 69 ? -5.442 0.377 19.555 1.00 92.88 69 LYS A N 1
ATOM 539 C CA . LYS A 1 69 ? -4.794 -0.945 19.547 1.00 92.88 69 LYS A CA 1
ATOM 540 C C . LYS A 1 69 ? -5.390 -1.844 18.465 1.00 92.88 69 LYS A C 1
ATOM 542 O O . LYS A 1 69 ? -4.650 -2.551 17.785 1.00 92.88 69 LYS A O 1
ATOM 547 N N . THR A 1 70 ? -6.709 -1.816 18.310 1.00 94.94 70 THR A N 1
ATOM 548 C CA . THR A 1 70 ? -7.439 -2.598 17.308 1.00 94.94 70 THR A CA 1
ATOM 549 C C . THR A 1 70 ? -7.159 -2.086 15.907 1.00 94.94 70 THR A C 1
ATOM 551 O O . THR A 1 70 ? -6.781 -2.883 15.051 1.00 94.94 70 THR A O 1
ATOM 554 N N . ILE A 1 71 ? -7.221 -0.766 15.714 1.00 90.69 71 ILE A N 1
ATOM 555 C CA . ILE A 1 71 ? -6.855 -0.101 14.461 1.00 90.69 71 ILE A CA 1
ATOM 556 C C . ILE A 1 71 ? -5.426 -0.484 14.071 1.00 90.69 71 ILE A C 1
ATOM 558 O O . ILE A 1 71 ? -5.230 -1.125 13.045 1.00 90.69 71 ILE A O 1
ATOM 562 N N . THR A 1 72 ? -4.428 -0.210 14.916 1.00 90.44 72 THR A N 1
ATOM 563 C CA . THR A 1 72 ? -3.016 -0.492 14.602 1.00 90.44 72 THR A CA 1
ATOM 564 C C . THR A 1 72 ? -2.765 -1.965 14.288 1.00 90.44 72 THR A C 1
ATOM 566 O O . THR A 1 72 ? -2.018 -2.279 13.361 1.00 90.44 72 THR A O 1
ATOM 569 N N . ARG A 1 73 ? -3.390 -2.891 15.026 1.00 93.50 73 ARG A N 1
ATOM 570 C CA . ARG A 1 73 ? -3.260 -4.330 14.757 1.00 93.50 73 ARG A CA 1
ATOM 571 C C . ARG A 1 73 ? -3.824 -4.699 13.386 1.00 93.50 73 ARG A C 1
ATOM 573 O O . ARG A 1 73 ? -3.170 -5.425 12.641 1.00 93.50 73 ARG A O 1
ATOM 580 N N . HIS A 1 74 ? -5.016 -4.203 13.060 1.00 94.81 74 HIS A N 1
ATOM 581 C CA . HIS A 1 74 ? -5.669 -4.464 11.778 1.00 94.81 74 HIS A CA 1
ATOM 582 C C . HIS A 1 74 ? -4.869 -3.887 10.614 1.00 94.81 74 HIS A C 1
ATOM 584 O O . HIS A 1 74 ? -4.564 -4.592 9.658 1.00 94.81 74 HIS A O 1
ATOM 590 N N . LEU A 1 75 ? -4.431 -2.639 10.759 1.00 92.25 75 LEU A N 1
ATOM 591 C CA . LEU A 1 75 ? -3.593 -1.945 9.795 1.00 92.25 75 LEU A CA 1
ATOM 592 C C . LEU A 1 75 ? -2.299 -2.710 9.497 1.00 92.25 75 LEU A C 1
ATOM 594 O O . LEU A 1 75 ? -1.992 -2.975 8.339 1.00 92.25 75 LEU A O 1
ATOM 598 N N . ARG A 1 76 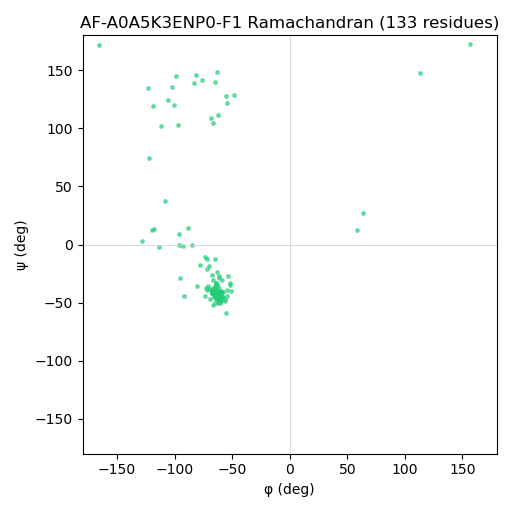? -1.573 -3.153 10.533 1.00 92.31 76 ARG A N 1
ATOM 599 C CA . ARG A 1 76 ? -0.366 -3.981 10.361 1.00 92.31 76 ARG A CA 1
ATOM 600 C C . ARG A 1 76 ? -0.665 -5.285 9.624 1.00 92.31 76 ARG A C 1
ATOM 602 O O . ARG A 1 76 ? 0.103 -5.672 8.749 1.00 92.31 76 ARG A O 1
ATOM 609 N N . LYS A 1 77 ? -1.789 -5.936 9.939 1.00 94.12 77 LYS A N 1
ATOM 610 C CA . LYS A 1 77 ? -2.221 -7.166 9.265 1.00 94.12 77 LYS A CA 1
ATOM 611 C C . LYS A 1 77 ? -2.484 -6.930 7.774 1.00 94.12 77 LYS A C 1
ATOM 613 O O . LYS A 1 77 ? -1.954 -7.668 6.955 1.00 94.12 77 LYS A O 1
ATOM 618 N N . CYS A 1 78 ? -3.259 -5.910 7.411 1.00 95.12 78 CYS A N 1
ATOM 619 C CA . CYS A 1 78 ? -3.556 -5.595 6.007 1.00 95.12 78 CYS A CA 1
ATOM 620 C C . CYS A 1 78 ? -2.298 -5.252 5.196 1.00 95.12 78 CYS A C 1
ATOM 622 O O . CYS A 1 78 ? -2.225 -5.498 3.993 1.00 95.12 78 CYS A O 1
ATOM 624 N N . CYS A 1 79 ? -1.297 -4.706 5.877 1.00 94.44 79 CYS A N 1
ATOM 625 C CA . CYS A 1 79 ? -0.120 -4.140 5.252 1.00 94.44 79 CYS A CA 1
ATOM 626 C C . CYS 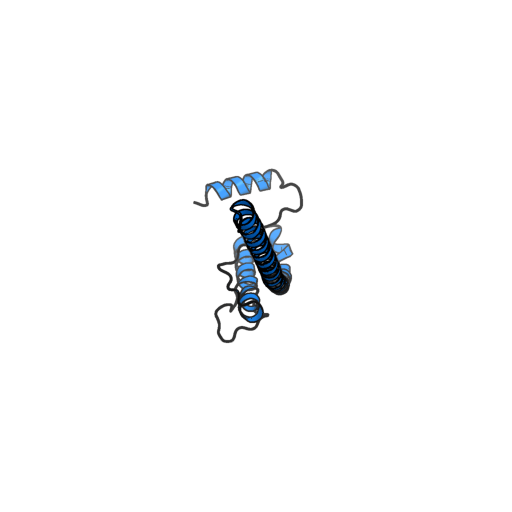A 1 79 ? 1.026 -5.138 5.097 1.00 94.44 79 CYS A C 1
ATOM 628 O O . CYS A 1 79 ? 1.599 -5.198 4.021 1.00 94.44 79 CYS A O 1
ATOM 630 N N . LEU A 1 80 ? 1.325 -5.941 6.125 1.00 95.00 80 LEU A N 1
ATOM 631 C CA . LEU A 1 80 ? 2.564 -6.735 6.195 1.00 95.00 80 LEU A CA 1
ATOM 632 C C . LEU A 1 80 ? 2.332 -8.230 6.491 1.00 95.00 80 LEU A C 1
ATOM 634 O O . LEU A 1 80 ? 3.286 -8.990 6.658 1.00 95.00 80 LEU A O 1
ATOM 638 N N . ARG A 1 81 ? 1.077 -8.698 6.604 1.00 95.56 81 ARG A N 1
ATOM 639 C CA . ARG A 1 81 ? 0.805 -10.116 6.907 1.00 95.56 81 ARG A CA 1
ATOM 640 C C . ARG A 1 81 ? 1.485 -11.032 5.887 1.00 95.56 81 ARG A C 1
ATOM 642 O O . ARG A 1 81 ? 1.273 -10.887 4.687 1.00 95.56 81 ARG A O 1
ATOM 649 N N . ASN A 1 82 ? 2.242 -11.996 6.409 1.00 95.38 82 ASN A N 1
ATOM 650 C CA . ASN A 1 82 ? 2.974 -13.019 5.662 1.00 95.38 82 ASN A CA 1
ATOM 651 C C . ASN A 1 82 ? 4.005 -12.487 4.657 1.00 95.38 82 ASN A C 1
ATOM 653 O O . ASN A 1 82 ? 4.505 -13.273 3.864 1.00 95.38 82 ASN A O 1
ATOM 657 N N . GLU A 1 83 ? 4.369 -11.201 4.673 1.00 93.25 83 GLU A N 1
ATOM 658 C CA . GLU A 1 83 ? 5.168 -10.630 3.581 1.00 93.25 83 GLU A CA 1
ATOM 659 C C . GLU A 1 83 ? 6.523 -11.322 3.377 1.00 93.25 83 GLU A C 1
ATOM 661 O O . GLU A 1 83 ? 6.962 -11.438 2.241 1.00 93.25 83 GLU A O 1
ATOM 666 N N . TYR A 1 84 ? 7.138 -11.864 4.433 1.00 91.94 84 TYR A N 1
ATOM 667 C CA . TYR A 1 84 ? 8.421 -12.577 4.366 1.00 91.94 84 TYR A CA 1
ATOM 668 C C . TYR A 1 84 ? 8.299 -14.102 4.268 1.00 91.94 84 TYR A C 1
ATOM 670 O O . TYR A 1 84 ? 9.318 -14.785 4.225 1.00 91.94 84 TYR A O 1
ATOM 678 N N . ARG A 1 85 ? 7.083 -14.662 4.265 1.00 95.12 85 ARG A N 1
ATOM 679 C CA . ARG A 1 85 ? 6.909 -16.117 4.194 1.00 95.12 85 ARG A CA 1
ATOM 680 C C . ARG A 1 85 ? 7.147 -16.629 2.774 1.00 95.12 85 ARG A C 1
ATOM 682 O O . ARG A 1 85 ? 6.728 -16.001 1.801 1.00 95.12 85 ARG A O 1
ATOM 689 N N . GLU A 1 86 ? 7.784 -17.790 2.660 1.00 93.62 86 GLU A N 1
ATOM 690 C CA . GLU A 1 86 ? 8.017 -18.453 1.370 1.00 93.62 86 GLU A CA 1
ATOM 691 C C . GLU A 1 86 ? 6.704 -18.886 0.704 1.00 93.62 86 GLU A C 1
ATOM 693 O O . GLU A 1 86 ? 6.552 -18.741 -0.504 1.00 93.62 86 GLU A O 1
ATOM 698 N N . ASP A 1 87 ? 5.727 -19.318 1.506 1.00 96.31 87 ASP A N 1
ATOM 699 C CA . ASP A 1 87 ? 4.390 -19.753 1.083 1.00 96.31 87 ASP A CA 1
ATOM 700 C C . ASP A 1 87 ? 3.358 -18.610 1.005 1.00 96.31 87 ASP A C 1
ATOM 702 O O . ASP A 1 87 ? 2.154 -18.860 0.949 1.00 96.31 87 ASP A O 1
ATOM 706 N N . ALA A 1 88 ? 3.803 -17.349 1.028 1.00 96.44 88 ALA A N 1
ATOM 707 C CA . ALA A 1 88 ? 2.903 -16.201 1.005 1.00 96.44 88 ALA A CA 1
ATOM 708 C C . ALA A 1 88 ? 2.113 -16.112 -0.307 1.00 96.44 88 ALA A C 1
ATOM 710 O O . ALA A 1 88 ? 2.662 -16.270 -1.399 1.00 96.44 88 ALA A O 1
ATOM 711 N N . HIS A 1 89 ? 0.836 -15.749 -0.203 1.00 97.56 89 HIS A N 1
ATOM 712 C CA . HIS A 1 89 ? 0.001 -15.459 -1.365 1.00 97.56 89 HIS A CA 1
ATOM 713 C C . HIS A 1 89 ? -0.076 -13.938 -1.608 1.00 97.56 89 HIS A C 1
ATOM 715 O O . HIS A 1 89 ? -0.159 -13.178 -0.639 1.00 97.56 89 HIS A O 1
ATOM 721 N N . PRO A 1 90 ? -0.141 -13.442 -2.864 1.00 96.50 90 PRO A N 1
ATOM 722 C CA . PRO A 1 90 ? -0.265 -12.004 -3.140 1.00 96.50 90 PRO A CA 1
ATOM 723 C C . PRO A 1 90 ? -1.442 -11.315 -2.434 1.00 96.50 90 PRO A C 1
ATOM 725 O O . PRO A 1 90 ? -1.372 -10.133 -2.128 1.00 96.50 90 PRO A O 1
ATOM 728 N N . ASN A 1 91 ? -2.512 -12.051 -2.126 1.00 96.31 91 ASN A N 1
ATOM 729 C CA . ASN A 1 91 ? -3.690 -11.516 -1.427 1.00 96.31 91 ASN A CA 1
ATOM 730 C C . ASN A 1 91 ? -3.561 -11.496 0.108 1.00 96.31 91 ASN A C 1
ATOM 732 O O . ASN A 1 91 ? -4.497 -11.078 0.794 1.00 96.31 91 ASN A O 1
ATOM 736 N N . ASP A 1 92 ? -2.440 -11.947 0.675 1.00 96.44 92 ASP A N 1
ATOM 737 C CA . ASP A 1 92 ? -2.260 -11.977 2.127 1.00 96.44 92 ASP A CA 1
ATOM 738 C C . ASP A 1 92 ? -2.171 -10.575 2.728 1.00 96.44 92 ASP A C 1
ATOM 740 O O . ASP A 1 92 ? -2.740 -10.324 3.798 1.00 96.44 92 ASP A O 1
ATOM 744 N N . SER A 1 93 ? -1.470 -9.672 2.047 1.00 96.19 93 SER A N 1
ATOM 745 C CA . SER A 1 93 ? -1.269 -8.283 2.448 1.00 96.19 93 SER A CA 1
ATOM 746 C C . SER A 1 93 ? -0.728 -7.446 1.291 1.00 96.19 93 SER A C 1
ATOM 748 O O . SER A 1 93 ? -0.323 -7.972 0.253 1.00 96.19 93 SER A O 1
ATOM 750 N N . PHE A 1 94 ? -0.669 -6.129 1.490 1.00 96.62 94 PHE A N 1
ATOM 751 C CA . PHE A 1 94 ? 0.016 -5.231 0.562 1.00 96.62 94 PHE A CA 1
ATOM 752 C C . PHE A 1 94 ? 1.485 -5.622 0.343 1.00 96.62 94 PHE A C 1
ATOM 754 O O . PHE A 1 94 ? 1.920 -5.713 -0.802 1.00 96.62 94 PHE A O 1
ATOM 761 N N . GLY A 1 95 ? 2.228 -5.897 1.416 1.00 96.31 95 GLY A N 1
ATOM 762 C CA . GLY A 1 95 ? 3.639 -6.275 1.371 1.00 96.31 95 GLY A CA 1
ATOM 763 C C . GLY A 1 95 ? 3.867 -7.583 0.623 1.00 96.31 95 GLY A C 1
ATOM 764 O O . GLY A 1 95 ? 4.764 -7.658 -0.215 1.00 96.31 95 GLY A O 1
ATOM 765 N N . ALA A 1 96 ? 3.000 -8.581 0.826 1.00 97.19 96 ALA A N 1
ATOM 766 C CA . ALA A 1 96 ? 3.057 -9.828 0.065 1.00 97.19 96 ALA A CA 1
ATOM 767 C C . ALA A 1 96 ? 2.836 -9.588 -1.440 1.00 97.19 96 ALA A C 1
ATOM 769 O O . ALA A 1 96 ? 3.630 -10.054 -2.258 1.00 97.19 96 ALA A O 1
ATOM 770 N N . CYS A 1 97 ? 1.818 -8.802 -1.816 1.00 97.69 97 CYS A N 1
ATOM 771 C CA . CYS A 1 97 ? 1.584 -8.436 -3.215 1.00 97.69 97 CYS A CA 1
ATOM 772 C C . CYS A 1 97 ? 2.766 -7.673 -3.821 1.00 97.69 97 CYS A C 1
ATOM 774 O O . CYS A 1 97 ? 3.224 -8.016 -4.909 1.00 97.69 97 CYS A O 1
ATOM 776 N N . ALA A 1 98 ? 3.271 -6.652 -3.122 1.00 96.88 98 ALA A N 1
ATOM 777 C CA . ALA A 1 98 ? 4.374 -5.823 -3.593 1.00 96.88 98 ALA A CA 1
ATOM 778 C C . ALA A 1 98 ? 5.640 -6.660 -3.824 1.00 96.88 98 ALA A C 1
ATOM 780 O O . ALA A 1 98 ? 6.287 -6.514 -4.863 1.00 96.88 98 ALA A O 1
ATOM 781 N N . ARG A 1 99 ? 5.946 -7.595 -2.916 1.00 96.75 99 ARG A N 1
ATOM 782 C CA . ARG A 1 99 ? 7.109 -8.476 -3.057 1.00 96.75 99 ARG A CA 1
ATOM 783 C C . ARG A 1 99 ? 6.954 -9.423 -4.237 1.00 96.75 99 ARG A C 1
ATOM 785 O O . ARG A 1 99 ? 7.853 -9.496 -5.067 1.00 96.75 99 ARG A O 1
ATOM 792 N N . ILE A 1 100 ? 5.831 -10.137 -4.305 1.00 97.25 100 ILE A N 1
ATOM 793 C CA . ILE A 1 100 ? 5.632 -11.217 -5.281 1.00 97.25 100 ILE A CA 1
ATOM 794 C C . ILE A 1 100 ? 5.415 -10.657 -6.690 1.00 97.25 100 ILE A C 1
ATOM 796 O O . ILE A 1 100 ? 6.019 -11.142 -7.641 1.00 97.25 100 ILE A O 1
ATOM 800 N N . ASN A 1 101 ? 4.585 -9.620 -6.833 1.00 97.50 101 ASN A N 1
ATOM 801 C CA . ASN A 1 101 ? 4.174 -9.119 -8.146 1.00 97.50 101 ASN A CA 1
ATOM 802 C C . ASN A 1 101 ? 5.023 -7.946 -8.644 1.00 97.50 101 ASN A C 1
ATOM 804 O O . ASN A 1 101 ? 5.129 -7.753 -9.853 1.00 97.50 101 ASN A O 1
ATOM 808 N N . CYS A 1 102 ? 5.581 -7.137 -7.738 1.00 96.62 102 CYS A N 1
ATOM 809 C CA . CYS A 1 102 ? 6.299 -5.911 -8.099 1.00 96.62 102 CYS A CA 1
ATOM 810 C C . CYS A 1 102 ? 7.801 -5.969 -7.784 1.00 96.62 102 CYS A C 1
ATOM 812 O O . CYS A 1 102 ? 8.500 -4.997 -8.060 1.00 96.62 102 CYS A O 1
ATOM 814 N N . GLY A 1 103 ? 8.298 -7.068 -7.199 1.00 94.94 103 GLY A N 1
ATOM 815 C CA . GLY A 1 103 ? 9.703 -7.201 -6.799 1.00 94.94 103 GLY A CA 1
ATOM 816 C C . GLY A 1 103 ? 10.125 -6.199 -5.720 1.00 94.94 103 GLY A C 1
ATOM 817 O O . GLY A 1 103 ? 11.289 -5.814 -5.663 1.00 94.94 103 GLY A O 1
ATOM 818 N N . ALA A 1 104 ? 9.183 -5.735 -4.893 1.00 93.50 104 ALA A N 1
ATOM 819 C CA . ALA A 1 104 ? 9.385 -4.632 -3.959 1.00 93.50 104 ALA A CA 1
ATOM 820 C C . ALA A 1 104 ? 9.092 -5.046 -2.518 1.00 93.50 104 ALA A C 1
ATOM 822 O O . ALA A 1 104 ? 8.057 -5.641 -2.234 1.00 93.50 104 ALA A O 1
ATOM 823 N N . MET A 1 105 ? 9.963 -4.675 -1.585 1.00 90.69 105 MET A N 1
ATOM 824 C CA . MET A 1 105 ? 9.746 -4.915 -0.157 1.00 90.69 105 MET A CA 1
ATOM 825 C C . MET A 1 105 ? 9.289 -3.629 0.525 1.00 90.69 105 MET A C 1
ATOM 827 O O . MET A 1 105 ? 9.849 -2.556 0.290 1.00 90.69 105 MET A O 1
ATOM 831 N N . LEU A 1 106 ? 8.274 -3.736 1.379 1.00 85.31 106 LEU A N 1
ATOM 832 C CA . LEU A 1 106 ? 7.871 -2.640 2.251 1.00 85.31 106 LEU A CA 1
ATOM 833 C C . LEU A 1 106 ? 8.757 -2.646 3.501 1.00 85.31 106 LEU A C 1
ATOM 835 O O . LEU A 1 106 ? 9.044 -3.696 4.066 1.00 85.31 106 LEU A O 1
ATOM 839 N N . TRP A 1 107 ? 9.177 -1.462 3.944 1.00 79.44 107 TRP A N 1
ATOM 840 C CA . TRP A 1 107 ? 10.008 -1.285 5.147 1.00 79.44 107 TRP A CA 1
ATOM 841 C C . TRP A 1 107 ? 9.187 -0.940 6.395 1.00 79.44 107 TRP A C 1
ATOM 843 O O . TRP A 1 107 ? 9.724 -0.581 7.440 1.00 79.44 107 TRP A O 1
ATOM 853 N N . GLY A 1 108 ? 7.863 -1.023 6.288 1.00 80.56 108 GLY A N 1
ATOM 854 C CA . GLY A 1 108 ? 6.943 -0.741 7.375 1.00 80.56 108 GLY A CA 1
ATOM 855 C C . GLY A 1 108 ? 5.563 -0.354 6.870 1.00 80.56 108 GLY A C 1
ATOM 856 O O . GLY A 1 108 ? 5.340 -0.150 5.677 1.00 80.56 108 GLY A O 1
ATOM 857 N N . CYS A 1 109 ? 4.632 -0.226 7.813 1.00 80.50 109 CYS A N 1
ATOM 858 C CA . CYS A 1 109 ? 3.300 0.271 7.523 1.00 80.50 109 CYS A CA 1
ATOM 859 C C . CYS A 1 109 ? 3.073 1.634 8.163 1.00 80.50 109 CYS A C 1
ATOM 861 O O . CYS A 1 109 ? 2.799 1.721 9.362 1.00 80.50 109 CYS A O 1
ATOM 863 N N . GLN A 1 110 ? 3.162 2.691 7.359 1.00 73.44 110 GLN A N 1
ATOM 864 C CA . GLN A 1 110 ? 2.757 4.023 7.780 1.00 73.44 110 GLN A CA 1
ATOM 865 C C . GLN A 1 110 ? 1.373 4.325 7.216 1.00 73.44 110 GLN A C 1
ATOM 867 O O . GLN A 1 110 ? 1.169 4.335 6.004 1.00 73.44 110 GLN A O 1
ATOM 872 N N . ILE A 1 111 ? 0.414 4.576 8.103 1.00 66.31 111 ILE A N 1
ATOM 873 C CA . ILE A 1 111 ? -0.937 4.976 7.717 1.00 66.31 111 ILE A CA 1
ATOM 874 C C . ILE A 1 111 ? -1.204 6.349 8.293 1.00 66.31 111 ILE A C 1
ATOM 876 O O . ILE A 1 111 ? -1.161 6.557 9.503 1.00 66.31 111 ILE A O 1
ATOM 880 N N . GLN A 1 112 ? -1.455 7.286 7.389 1.00 63.97 112 GLN A N 1
ATOM 881 C CA . GLN A 1 112 ? -1.776 8.663 7.710 1.00 63.97 112 GLN A CA 1
ATOM 882 C C . GLN A 1 112 ? -3.271 8.870 7.468 1.00 63.97 112 GLN A C 1
ATOM 884 O O . GLN A 1 112 ? -3.769 8.613 6.369 1.00 63.97 112 GLN A O 1
ATOM 889 N N . LYS A 1 113 ? -3.998 9.337 8.488 1.00 59.62 113 LYS A N 1
ATOM 890 C CA . LYS A 1 113 ? -5.366 9.837 8.313 1.00 59.62 113 LYS A CA 1
ATOM 891 C C . LYS A 1 113 ? -5.257 11.108 7.467 1.00 59.62 113 LYS A C 1
ATOM 893 O O . LYS A 1 113 ? -4.828 12.140 7.971 1.00 59.62 113 LYS A O 1
ATOM 898 N N . LYS A 1 114 ? -5.607 11.051 6.178 1.00 56.88 114 LYS A N 1
ATOM 899 C CA . LYS A 1 114 ? -5.842 12.282 5.411 1.00 56.88 114 LYS A CA 1
ATOM 900 C C . LYS A 1 114 ? -7.106 12.917 5.983 1.00 56.88 114 LYS A C 1
ATOM 902 O O . LYS A 1 114 ? -8.189 12.360 5.831 1.00 56.88 114 LYS A O 1
ATOM 907 N N . HIS A 1 115 ? -6.960 14.034 6.686 1.00 50.88 115 HIS A N 1
ATOM 908 C CA . HIS A 1 115 ? -8.099 14.812 7.160 1.00 50.88 115 HIS A CA 1
ATOM 909 C C . HIS A 1 115 ? -8.887 15.313 5.943 1.00 50.88 115 HIS A C 1
ATOM 911 O O . HIS A 1 115 ? -8.385 16.116 5.160 1.00 50.88 115 HIS A O 1
ATOM 917 N N . THR A 1 116 ? -10.099 14.803 5.744 1.00 39.22 116 THR A N 1
ATOM 918 C CA . THR A 1 116 ? -11.078 15.388 4.824 1.00 39.22 116 THR A CA 1
ATOM 919 C C . THR A 1 116 ? -12.021 16.247 5.659 1.00 39.22 116 THR A C 1
ATOM 921 O O . THR A 1 116 ? -12.860 15.706 6.374 1.00 39.22 116 THR A O 1
ATOM 924 N N . GLY A 1 117 ? -11.837 17.569 5.609 1.00 53.75 117 GLY A N 1
ATOM 925 C CA . GLY A 1 117 ? -12.531 18.548 6.458 1.00 53.75 117 GLY A CA 1
ATOM 926 C C . GLY A 1 117 ? -11.575 19.246 7.429 1.00 53.75 117 GLY A C 1
ATOM 927 O O . GLY A 1 117 ? -10.575 18.658 7.844 1.00 53.75 117 GLY A O 1
ATOM 928 N N . PHE A 1 118 ? -11.847 20.520 7.743 1.00 46.28 118 PHE A N 1
ATOM 929 C CA . PHE A 1 118 ? -11.085 21.273 8.744 1.00 46.28 118 PHE A CA 1
ATOM 930 C C . PHE A 1 118 ? -11.079 20.482 10.055 1.00 46.28 118 PHE A C 1
ATOM 932 O O . PHE A 1 118 ? -12.140 20.170 10.591 1.00 46.28 118 PHE A O 1
ATOM 939 N N . LEU A 1 119 ? -9.880 20.148 10.540 1.00 58.97 119 LEU A N 1
ATOM 940 C CA . LEU A 1 119 ? -9.675 19.613 11.882 1.00 58.97 119 LEU A CA 1
ATOM 941 C C . LEU A 1 119 ? -10.428 20.490 12.881 1.00 58.97 119 LEU A C 1
ATOM 943 O O . LEU A 1 119 ? -10.248 21.713 12.872 1.00 58.97 119 LEU A O 1
ATOM 947 N N . SER A 1 120 ? -11.245 19.886 13.744 1.00 59.56 120 SER A N 1
ATOM 948 C CA . SER A 1 120 ? -11.834 20.664 14.828 1.00 59.56 120 SER A CA 1
ATOM 949 C C . SER A 1 120 ? -10.708 21.187 15.738 1.00 59.56 120 SER A C 1
ATOM 951 O O . SER A 1 120 ? -9.669 20.528 15.875 1.00 59.56 120 SER A O 1
ATOM 953 N N . PRO A 1 121 ? -10.860 22.364 16.370 1.00 62.53 121 PRO A N 1
ATOM 954 C CA . PRO A 1 121 ? -9.845 22.902 17.278 1.00 62.53 121 PRO A CA 1
ATOM 955 C C . PRO A 1 121 ? -9.418 21.905 18.370 1.00 62.53 121 PRO A C 1
ATOM 957 O O . PRO A 1 121 ? -8.239 21.835 18.726 1.00 62.53 121 PRO A O 1
ATOM 960 N N . ASP A 1 122 ? -10.348 21.064 18.825 1.00 67.25 122 ASP A N 1
ATOM 961 C CA . ASP A 1 122 ? -10.099 20.020 19.820 1.00 67.25 122 ASP A CA 1
ATOM 962 C C . ASP A 1 122 ? -9.217 18.885 19.277 1.00 67.25 122 ASP A C 1
ATOM 964 O O . ASP A 1 122 ? -8.343 18.381 19.988 1.00 67.25 122 ASP A O 1
ATOM 968 N N . GLU A 1 123 ? -9.404 18.484 18.013 1.00 60.69 123 GLU A N 1
ATOM 969 C CA . GLU A 1 123 ? -8.529 17.512 17.346 1.00 60.69 123 GLU A CA 1
ATOM 970 C C . GLU A 1 123 ? -7.121 18.086 17.143 1.00 60.69 123 GLU A C 1
ATOM 972 O O . GLU A 1 123 ? -6.137 17.388 17.392 1.00 60.69 123 GLU A O 1
ATOM 977 N N . VAL A 1 124 ? -7.006 19.369 16.774 1.00 66.25 124 VAL A N 1
ATOM 978 C CA . VAL A 1 124 ? -5.706 20.056 16.660 1.00 66.25 124 VAL A CA 1
ATOM 979 C C . VAL A 1 124 ? -4.977 20.061 18.003 1.00 66.25 124 VAL A C 1
ATOM 981 O O . VAL A 1 124 ? -3.790 19.732 18.061 1.00 66.25 124 VAL A O 1
ATOM 984 N N . GLN A 1 125 ? -5.669 20.407 19.090 1.00 69.62 125 GLN A N 1
ATOM 985 C CA . GLN A 1 125 ? -5.053 20.487 20.412 1.00 69.62 125 GLN A CA 1
ATOM 986 C C . GLN A 1 125 ? -4.629 19.106 20.932 1.00 69.62 125 GLN A C 1
ATOM 988 O O . GLN A 1 125 ? -3.537 18.961 21.485 1.00 69.62 125 GLN A O 1
ATOM 993 N N . LYS A 1 126 ? -5.437 18.063 20.695 1.00 72.62 126 LYS A N 1
ATOM 994 C CA . LYS A 1 126 ? -5.080 16.678 21.048 1.00 72.62 126 LYS A CA 1
ATOM 995 C C . LYS A 1 126 ? -3.861 16.173 20.273 1.00 72.62 126 LYS A C 1
ATOM 997 O O . LYS A 1 126 ? -2.997 15.540 20.877 1.00 72.62 126 LYS A O 1
ATOM 1002 N N . LEU A 1 127 ? -3.754 16.483 18.978 1.00 68.69 127 LEU A N 1
ATOM 1003 C CA . LEU A 1 127 ? -2.592 16.115 18.160 1.00 68.69 127 LEU A CA 1
ATOM 1004 C C . LEU A 1 127 ? -1.317 16.834 18.616 1.00 68.69 127 LEU A C 1
ATOM 1006 O O . LEU A 1 127 ? -0.286 16.183 18.761 1.00 68.69 127 LEU A O 1
ATOM 1010 N N . LYS A 1 128 ? -1.393 18.139 18.918 1.00 68.31 128 LYS A N 1
ATOM 1011 C CA . LYS A 1 128 ? -0.254 18.918 19.440 1.00 68.31 128 LYS A CA 1
ATOM 1012 C C . LYS A 1 128 ? 0.281 18.346 20.753 1.00 68.31 128 LYS A C 1
ATOM 1014 O O . LYS A 1 128 ? 1.489 18.161 20.899 1.00 68.31 128 LYS A O 1
ATOM 1019 N N . ASN A 1 129 ? -0.621 18.002 21.670 1.00 68.38 129 ASN A N 1
ATOM 1020 C CA . ASN A 1 129 ? -0.257 17.408 22.956 1.00 68.38 129 ASN A CA 1
ATOM 1021 C C . ASN A 1 129 ? 0.358 16.007 22.791 1.00 68.38 129 ASN A C 1
ATOM 1023 O O . ASN A 1 129 ? 1.209 15.616 23.578 1.00 68.38 129 ASN A O 1
ATOM 1027 N N . GLN A 1 130 ? -0.027 15.251 21.759 1.00 57.94 130 GLN A N 1
ATOM 1028 C CA . GLN A 1 130 ? 0.534 13.922 21.490 1.00 57.94 130 GLN A CA 1
ATOM 1029 C C . GLN A 1 130 ? 1.879 13.965 20.768 1.00 57.94 130 GLN A C 1
ATOM 1031 O O . GLN A 1 130 ? 2.751 13.161 21.084 1.00 57.94 130 GLN A O 1
ATOM 1036 N N . SER A 1 131 ? 2.090 14.921 19.858 1.00 47.44 131 SER A N 1
ATOM 1037 C CA . SER A 1 131 ? 3.401 15.136 19.232 1.00 47.44 131 SER A CA 1
ATOM 1038 C C . SER A 1 131 ? 4.459 15.643 20.216 1.00 47.44 131 SER A C 1
ATOM 1040 O O . SER A 1 131 ? 5.638 15.372 20.024 1.00 47.44 131 SER A O 1
ATOM 1042 N N . ALA A 1 132 ? 4.049 16.326 21.291 1.00 47.09 132 ALA A N 1
ATOM 1043 C CA . ALA A 1 132 ? 4.949 16.796 22.348 1.00 47.09 132 ALA A CA 1
ATOM 1044 C C . ALA A 1 132 ? 5.463 15.675 23.277 1.00 47.09 132 ALA A C 1
ATOM 1046 O O . ALA A 1 132 ? 6.378 15.905 24.062 1.00 47.09 132 ALA A O 1
ATOM 1047 N N . HIS A 1 133 ? 4.893 14.469 23.187 1.00 37.91 133 HIS A N 1
ATOM 1048 C CA . HIS A 1 133 ? 5.266 13.300 23.995 1.00 37.91 133 HIS A CA 1
ATOM 1049 C C . HIS A 1 133 ? 5.753 12.113 23.147 1.00 37.91 133 HIS A C 1
ATOM 1051 O O . HIS A 1 133 ? 5.834 10.993 23.646 1.00 37.91 133 HIS A O 1
ATOM 1057 N N . ALA A 1 134 ? 6.036 12.338 21.859 1.00 34.25 134 ALA A N 1
ATOM 1058 C CA . ALA A 1 134 ? 6.471 11.310 20.913 1.00 34.25 134 ALA A CA 1
ATOM 1059 C C . ALA A 1 134 ? 7.959 11.438 20.529 1.00 34.25 134 ALA A C 1
ATOM 1061 O O . ALA A 1 134 ? 8.315 11.189 19.376 1.00 34.25 134 ALA A O 1
ATOM 1062 N N . PHE A 1 135 ? 8.797 11.812 21.501 1.00 3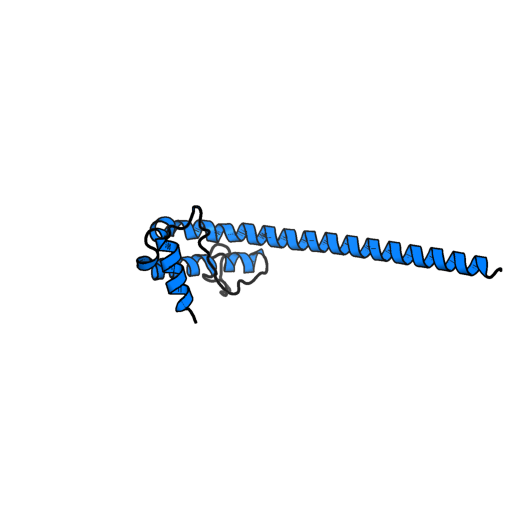6.66 135 PHE A N 1
ATOM 1063 C CA . PHE A 1 135 ? 10.243 11.583 21.525 1.00 36.66 135 PHE A CA 1
ATOM 1064 C C . PHE A 1 135 ? 10.640 11.046 22.899 1.00 36.66 135 PHE A C 1
ATOM 1066 O O . PHE A 1 135 ? 10.144 11.609 23.902 1.00 36.66 135 PHE A O 1
#

Sequence (135 aa):
MSVRCLMAVNITVISLILLASLSLQAALAATQEEIFKRFQDCINRCSLINKECNKAILNLWDDFFSNRKTITRHLRKCCLRNEYREDAHPNDSFGACARINCGAMLWGCQIQKKHTGFLSPDEVQKLKNQSAHAF

pLDDT: mean 82.18, std 15.85, range [34.25, 97.69]